Protein AF-A0A8H5PTS9-F1 (afdb_monomer_lite)

pLDDT: mean 79.13, std 19.21, range [39.66, 97.75]

Organism: Gibberella subglutinans (NCBI:txid42677)

Sequence (103 aa):
MAFTNPQAEYALNGLKHTTTSKDDPSLAPIYMLGTWEVSVGILLLAHQMNENRNGVTTLLGLMGLYKAGIAILLWKIGSGTNKVAGNVATAVTLLAWAGLRSQ

Secondary structure (DSSP, 8-state):
-TTT-HHHHHHHHT-------SS---SHHHHHHHHHHHHHHHHHHHHHHTT-HHHHHHHHHHHHHHHHHHHHHHHHTT--HHHHHHHHHHHHHHHHHHHHHT-

Radius of gyration: 16.03 Å; chains: 1; bounding box: 30×35×41 Å

Foldseek 3Di:
DCVPCVPVVCVVLANDPDDPDPDDPDPPVVVVVVCVVVVLVVQLVVCVVVVVLVSNLVSLQVQLVVLQVSLVVCVVVVGDPVSSVVSNVSSCVSNVVSVVSVD

InterPro domains:
  IPR025363 Protein of unknown function DUF4267 [PF14087] (1-100)

Structure (mmCIF, N/CA/C/O backbone):
data_AF-A0A8H5PTS9-F1
#
_entry.id   AF-A0A8H5PTS9-F1
#
loop_
_atom_site.group_PDB
_atom_site.id
_atom_site.type_symbol
_atom_site.label_atom_id
_atom_site.label_alt_id
_atom_site.label_comp_id
_atom_site.label_asym_id
_atom_site.label_entity_id
_atom_site.label_seq_id
_atom_site.pdbx_PDB_ins_code
_atom_site.Cartn_x
_atom_site.Cartn_y
_atom_site.Cartn_z
_atom_site.occupancy
_atom_site.B_iso_or_equiv
_atom_site.auth_seq_id
_atom_site.auth_comp_id
_atom_site.auth_asym_id
_atom_site.auth_atom_id
_atom_site.pdbx_PDB_model_num
ATOM 1 N N . MET A 1 1 ? -11.960 14.955 0.955 1.00 48.25 1 MET A N 1
ATOM 2 C CA . MET A 1 1 ? -12.509 16.313 1.191 1.00 48.25 1 MET A CA 1
ATOM 3 C C . MET A 1 1 ? -12.155 16.793 2.607 1.00 48.25 1 MET A C 1
ATOM 5 O O . MET A 1 1 ? -12.986 17.382 3.287 1.00 48.25 1 MET A O 1
ATOM 9 N N . ALA A 1 2 ? -10.899 16.596 3.030 1.00 43.69 2 ALA A N 1
ATOM 10 C CA . ALA A 1 2 ? -10.410 16.979 4.359 1.00 43.69 2 ALA A CA 1
ATOM 11 C C . ALA A 1 2 ? -10.524 18.487 4.641 1.00 43.69 2 ALA A C 1
ATOM 13 O O . ALA A 1 2 ? -10.748 18.896 5.775 1.00 43.69 2 ALA A O 1
ATOM 14 N N . PHE A 1 3 ? -10.423 19.309 3.589 1.00 41.16 3 PHE A N 1
ATOM 15 C CA . PHE A 1 3 ? -10.504 20.771 3.670 1.00 41.16 3 PHE A CA 1
ATOM 16 C C . PHE A 1 3 ? -11.897 21.311 4.003 1.00 41.16 3 PHE A C 1
ATOM 18 O O . PHE A 1 3 ? -12.006 22.388 4.577 1.00 41.16 3 PHE A O 1
ATOM 25 N N . THR A 1 4 ? -12.961 20.598 3.633 1.00 52.84 4 THR A N 1
ATOM 26 C CA . THR A 1 4 ? -14.340 21.080 3.795 1.00 52.84 4 THR A CA 1
ATOM 27 C C . THR A 1 4 ? -15.031 20.512 5.026 1.00 52.84 4 THR A C 1
ATOM 29 O O . THR A 1 4 ? -15.977 21.124 5.515 1.00 52.84 4 THR A O 1
ATOM 32 N N . ASN A 1 5 ? -14.586 19.364 5.545 1.00 51.84 5 ASN A N 1
ATOM 33 C CA . ASN A 1 5 ? -15.161 18.788 6.757 1.00 51.84 5 ASN A CA 1
ATOM 34 C C . ASN A 1 5 ? -14.149 17.912 7.523 1.00 51.84 5 ASN A C 1
ATOM 36 O O . ASN A 1 5 ? -14.195 16.682 7.426 1.00 51.84 5 ASN A O 1
ATOM 40 N N . PRO A 1 6 ? -13.253 18.522 8.317 1.00 54.25 6 PRO A N 1
ATOM 41 C CA . PRO A 1 6 ? -12.268 17.779 9.100 1.00 54.25 6 PRO A CA 1
ATOM 42 C C . PRO A 1 6 ? -12.931 16.870 10.148 1.00 54.25 6 PRO A C 1
ATOM 44 O O . PRO A 1 6 ? -12.443 15.771 10.398 1.00 54.25 6 PRO A O 1
ATOM 47 N N . GLN A 1 7 ? -14.089 17.261 10.705 1.00 56.59 7 GLN A N 1
ATOM 48 C CA . GLN A 1 7 ? -14.857 16.454 11.670 1.00 56.59 7 GLN A CA 1
ATOM 49 C C . GLN A 1 7 ? -15.362 15.128 11.088 1.00 56.59 7 GLN A C 1
ATOM 51 O O . GLN A 1 7 ? -15.339 14.107 11.781 1.00 56.59 7 GLN A O 1
ATOM 56 N N . ALA A 1 8 ? -15.749 15.109 9.811 1.00 58.47 8 ALA A N 1
ATOM 57 C CA . ALA A 1 8 ? -16.097 13.871 9.121 1.00 58.47 8 ALA A CA 1
ATOM 58 C C . ALA A 1 8 ? -14.890 12.924 9.002 1.00 58.47 8 ALA A C 1
ATOM 60 O O . ALA A 1 8 ? -15.053 11.708 9.092 1.00 58.47 8 ALA A O 1
ATOM 61 N N . GLU A 1 9 ? -13.677 13.462 8.877 1.00 55.88 9 GLU A N 1
ATOM 62 C CA . GLU A 1 9 ? -12.441 12.681 8.785 1.00 55.88 9 GLU A CA 1
ATOM 63 C C . GLU A 1 9 ? -11.991 12.125 10.149 1.00 55.88 9 GLU A C 1
ATOM 65 O O . GLU A 1 9 ? -11.571 10.969 1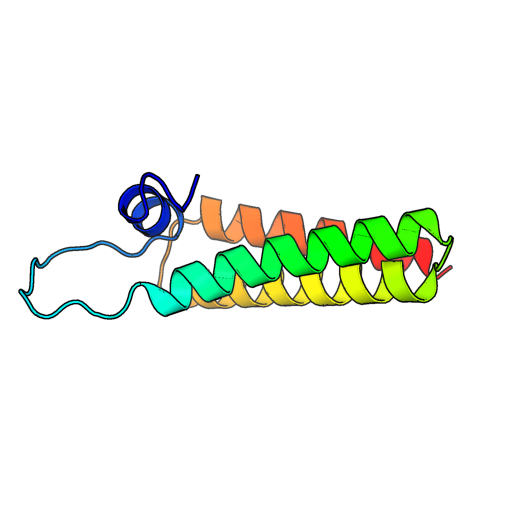0.235 1.00 55.88 9 GLU A O 1
ATOM 70 N N . TYR A 1 10 ? -12.191 12.871 11.245 1.00 57.97 10 TYR A N 1
ATOM 71 C CA . TYR A 1 10 ? -12.038 12.359 12.618 1.00 57.97 10 TYR A CA 1
ATOM 72 C C . TYR A 1 10 ? -12.959 11.156 12.878 1.00 57.97 10 TYR A C 1
ATOM 74 O O . TYR A 1 10 ? -12.516 10.107 13.363 1.00 57.97 10 TYR A O 1
ATOM 82 N N . ALA A 1 11 ? -14.230 11.271 12.482 1.00 56.94 11 ALA A N 1
ATOM 83 C CA . ALA A 1 11 ? -15.205 10.193 12.594 1.00 56.94 11 ALA A CA 1
ATOM 84 C C . ALA A 1 11 ? -14.862 9.004 11.681 1.00 56.94 11 ALA A C 1
ATOM 86 O O . ALA A 1 11 ? -15.049 7.855 12.088 1.00 56.94 11 ALA A O 1
ATOM 87 N N . LEU A 1 12 ? -14.288 9.247 10.495 1.00 56.62 12 LEU A N 1
ATOM 88 C CA . LEU A 1 12 ? -13.813 8.217 9.565 1.00 56.62 12 LEU A CA 1
ATOM 89 C C . LEU A 1 12 ? -12.522 7.529 10.038 1.00 56.62 12 LEU A C 1
ATOM 91 O O . LEU A 1 12 ? -12.338 6.354 9.751 1.00 56.62 12 LEU A O 1
ATOM 95 N N . ASN A 1 13 ? -11.711 8.165 10.887 1.00 59.03 13 ASN A N 1
ATOM 96 C CA . ASN A 1 13 ? -10.495 7.578 11.476 1.00 59.03 13 ASN A CA 1
ATOM 97 C C . ASN A 1 13 ? -10.683 7.041 12.908 1.00 59.03 13 ASN A C 1
ATOM 99 O O . ASN A 1 13 ? -9.866 6.274 13.404 1.00 59.03 13 ASN A O 1
ATOM 103 N N . GLY A 1 14 ? -11.834 7.304 13.535 1.00 52.16 14 GLY A N 1
ATOM 104 C CA . GLY A 1 14 ? -12.249 6.651 14.786 1.00 52.16 14 GLY A CA 1
ATOM 105 C C . GLY A 1 14 ? -11.894 7.431 16.043 1.00 52.16 14 GLY A C 1
ATOM 106 O O . GLY A 1 14 ? -12.012 6.893 17.139 1.00 52.16 14 GLY A O 1
ATOM 107 N N . LEU A 1 15 ? -11.521 8.701 15.897 1.00 57.22 15 LEU A N 1
ATOM 108 C CA . LEU A 1 15 ? -11.421 9.620 17.018 1.00 57.22 15 LEU A CA 1
ATOM 109 C C . LEU A 1 15 ? -12.819 10.174 17.321 1.00 57.22 15 LEU A C 1
ATOM 111 O O . LEU A 1 15 ? -13.359 10.987 16.572 1.00 57.22 15 LEU A O 1
ATOM 115 N N . LYS A 1 16 ? -13.430 9.713 18.418 1.00 53.16 16 LYS A N 1
ATOM 116 C CA . LYS A 1 16 ? -14.658 10.307 18.961 1.00 53.16 16 LYS A CA 1
ATOM 117 C C . LYS A 1 16 ? -14.314 11.644 19.621 1.00 53.16 16 LYS A C 1
ATOM 119 O O . LYS A 1 16 ? -13.661 11.670 20.658 1.00 53.16 16 LYS A O 1
ATOM 124 N N . HIS A 1 17 ?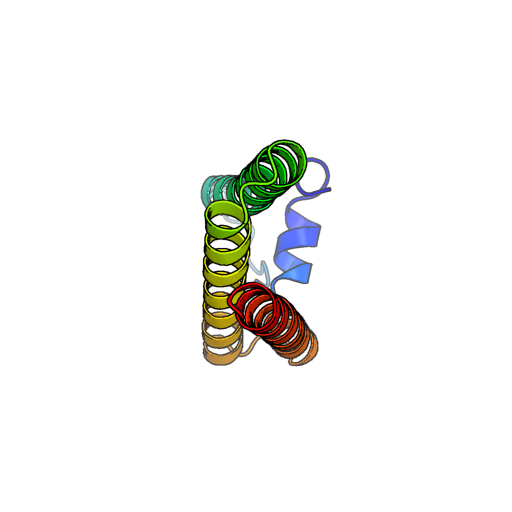 -14.802 12.744 19.055 1.00 51.56 17 HIS A N 1
ATOM 125 C CA . HIS A 1 17 ? -14.852 14.027 19.749 1.00 51.56 17 HIS A CA 1
ATOM 126 C C . HIS A 1 17 ? -16.019 14.023 20.741 1.00 51.56 17 HIS A C 1
ATOM 128 O O . HIS A 1 17 ? -17.160 14.304 20.387 1.00 51.56 17 HIS A O 1
ATOM 134 N N . THR A 1 18 ? -15.734 13.714 22.001 1.00 45.22 18 THR A N 1
ATOM 135 C CA . THR A 1 18 ? -16.614 14.044 23.127 1.00 45.22 18 THR A CA 1
ATOM 136 C C . THR A 1 18 ? -15.868 14.995 24.042 1.00 45.22 18 THR A C 1
ATOM 138 O O . THR A 1 18 ? -15.337 14.545 25.043 1.00 45.22 18 THR A O 1
ATOM 141 N N . THR A 1 19 ? -15.765 16.262 23.634 1.00 43.72 19 THR A N 1
ATOM 142 C CA . THR A 1 19 ? -15.699 17.470 24.483 1.00 43.72 19 THR A CA 1
ATOM 143 C C . THR A 1 19 ? -15.243 18.644 23.628 1.00 43.72 19 THR A C 1
ATOM 145 O O . THR A 1 19 ? -14.105 18.689 23.163 1.00 43.72 19 TH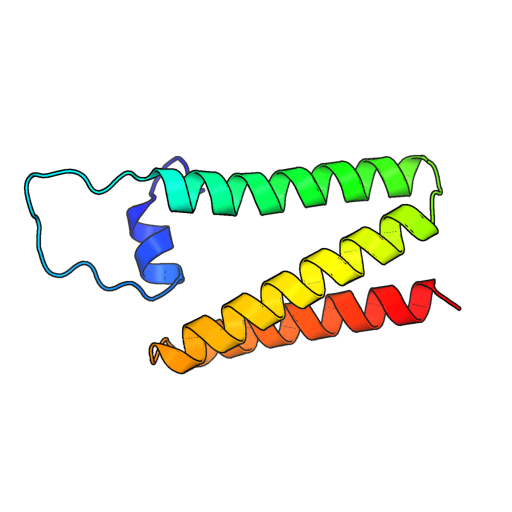R A O 1
ATOM 148 N N . THR A 1 20 ? -16.134 19.610 23.448 1.00 48.06 20 THR A N 1
ATOM 149 C CA . THR A 1 20 ? -15.820 20.961 22.994 1.00 48.06 20 THR A CA 1
ATOM 150 C C . THR A 1 20 ? -14.998 21.638 24.096 1.00 48.06 20 THR A C 1
ATOM 152 O O . THR A 1 20 ? -15.567 22.173 25.043 1.00 48.06 20 THR A O 1
ATOM 155 N N . SER A 1 21 ? -13.666 21.566 24.023 1.00 39.66 21 SER A N 1
ATOM 156 C CA . SER A 1 21 ? -12.796 22.485 24.765 1.00 39.66 21 SER A CA 1
ATOM 157 C C . SER A 1 21 ? -12.415 23.628 23.840 1.00 39.66 21 SER A C 1
ATOM 159 O O . SER A 1 21 ? -12.104 23.421 22.670 1.00 39.66 21 SER A O 1
ATOM 161 N N . LYS A 1 22 ? -12.479 24.840 24.372 1.00 42.16 22 LYS A N 1
ATOM 162 C CA . LYS A 1 22 ? -12.315 26.123 23.687 1.00 42.16 22 LYS A CA 1
ATOM 163 C C . LYS A 1 22 ? -10.835 26.487 23.472 1.00 42.16 22 LYS A C 1
ATOM 165 O O . LYS A 1 22 ? -10.512 27.664 23.408 1.00 42.16 22 LYS A O 1
ATOM 170 N N . ASP A 1 23 ? -9.983 25.469 23.363 1.00 43.88 23 ASP A N 1
ATOM 171 C CA . ASP A 1 23 ? -8.539 25.542 23.155 1.00 43.88 23 ASP A CA 1
ATOM 172 C C . ASP A 1 23 ? -8.203 24.579 22.013 1.00 43.88 23 ASP A C 1
ATOM 174 O O . ASP A 1 23 ? -8.113 23.367 22.205 1.00 43.88 23 ASP A O 1
ATOM 178 N N . ASP A 1 24 ? -8.141 25.133 20.805 1.00 47.06 24 ASP A N 1
ATOM 179 C CA . ASP A 1 24 ? -8.036 24.437 19.521 1.00 47.06 24 ASP A CA 1
ATOM 180 C C . ASP A 1 24 ? -6.784 23.533 19.481 1.00 47.06 24 ASP A C 1
ATOM 182 O O . ASP A 1 24 ? -5.658 24.041 19.378 1.00 47.06 24 ASP A O 1
ATOM 186 N N . PRO A 1 25 ? -6.904 22.191 19.548 1.00 49.28 25 PRO A N 1
ATOM 187 C CA . PRO A 1 25 ? -5.757 21.324 19.385 1.00 49.28 25 PRO A CA 1
ATOM 188 C C . PRO A 1 25 ? -5.520 21.197 17.883 1.00 49.28 25 PRO A C 1
ATOM 190 O O . PRO A 1 25 ? -6.020 20.276 17.248 1.00 49.28 25 PRO A O 1
ATOM 193 N N . SER A 1 26 ? -4.806 22.183 17.333 1.00 49.25 26 SER A N 1
ATOM 194 C CA . SER A 1 26 ? -4.069 22.158 16.070 1.00 49.25 26 SER A CA 1
ATOM 195 C C . SER A 1 26 ? -4.539 21.075 15.091 1.00 49.25 26 SER A C 1
ATOM 197 O O . SER A 1 26 ? -4.134 19.921 15.190 1.00 49.25 26 SER A O 1
ATOM 199 N N . LEU A 1 27 ? -5.329 21.450 14.081 1.00 50.25 27 LEU A N 1
ATOM 200 C CA . LEU A 1 27 ? -5.665 20.597 12.928 1.00 50.25 27 LEU A CA 1
ATOM 201 C C . LEU A 1 27 ? -4.418 20.139 12.125 1.00 50.25 27 LEU A C 1
ATOM 203 O O . LEU A 1 27 ? -4.537 19.368 11.169 1.00 50.25 27 LEU A O 1
ATOM 207 N N . ALA A 1 28 ? -3.212 20.597 12.489 1.00 52.75 28 ALA A N 1
ATOM 208 C CA . ALA A 1 28 ? -1.954 20.321 11.799 1.00 52.75 28 ALA A CA 1
ATOM 209 C C . ALA A 1 28 ? -1.625 18.827 11.596 1.00 52.75 28 ALA A C 1
ATOM 211 O O . ALA A 1 28 ? -1.143 18.503 10.511 1.00 52.75 28 ALA A O 1
ATOM 212 N N . PRO A 1 29 ? -1.902 17.889 12.529 1.00 54.16 29 PRO A N 1
ATOM 213 C CA . PRO A 1 29 ? -1.626 16.469 12.319 1.00 54.16 29 PRO A CA 1
ATOM 214 C C . PRO A 1 29 ? -2.439 15.864 11.167 1.00 54.16 29 PRO A C 1
ATOM 216 O O . PRO A 1 29 ? -1.932 15.003 10.454 1.00 54.16 29 PRO A O 1
ATOM 219 N N . ILE A 1 30 ? -3.674 16.331 10.943 1.00 56.78 30 ILE A N 1
ATOM 220 C CA . ILE A 1 30 ? -4.519 15.868 9.828 1.00 56.78 30 ILE A CA 1
ATOM 221 C C . ILE A 1 30 ? -4.049 16.477 8.514 1.00 56.78 30 ILE A C 1
ATOM 223 O O . ILE A 1 30 ? -3.923 15.761 7.521 1.00 56.78 30 ILE A O 1
ATOM 227 N N . TYR A 1 31 ? -3.734 17.775 8.510 1.00 59.00 31 TYR A N 1
ATOM 228 C CA . TYR A 1 31 ? -3.148 18.406 7.330 1.00 59.00 31 TYR A CA 1
ATOM 229 C C . TYR A 1 31 ? -1.826 17.735 6.938 1.00 59.00 31 TYR A C 1
ATOM 231 O O . TYR A 1 31 ? -1.609 17.498 5.752 1.00 59.00 31 TYR A O 1
ATOM 239 N N . MET A 1 32 ? -0.986 17.333 7.899 1.00 70.12 32 MET A N 1
ATOM 240 C CA . MET A 1 32 ? 0.220 16.537 7.633 1.00 70.12 32 MET A CA 1
ATOM 241 C C . MET A 1 32 ? -0.101 15.165 7.034 1.00 70.12 32 MET A C 1
ATOM 243 O O . MET A 1 32 ? 0.584 14.741 6.105 1.00 70.12 32 MET A O 1
ATOM 247 N N . LEU A 1 33 ? -1.142 14.487 7.526 1.00 70.69 33 LEU A N 1
ATOM 248 C CA . LEU A 1 33 ? -1.537 13.163 7.046 1.00 70.69 33 LEU A CA 1
ATOM 249 C C . LEU A 1 33 ? -2.019 13.206 5.588 1.00 70.69 33 LEU A C 1
ATOM 251 O O . LEU A 1 33 ? -1.510 12.476 4.742 1.00 70.69 33 LEU A O 1
ATOM 255 N N . GLY A 1 34 ? -2.951 14.110 5.279 1.00 77.06 34 GLY A N 1
ATOM 256 C CA . GLY A 1 34 ? -3.461 14.280 3.919 1.00 77.06 34 GLY A CA 1
ATOM 257 C C . GLY A 1 34 ? -2.382 14.774 2.951 1.00 77.06 34 GLY A C 1
ATOM 258 O O . GLY A 1 34 ? -2.292 14.294 1.822 1.00 77.06 34 GLY A O 1
ATOM 259 N N . THR A 1 35 ? -1.509 15.684 3.401 1.00 84.62 35 THR A N 1
ATOM 260 C CA . THR A 1 35 ? -0.393 16.185 2.580 1.00 84.62 35 THR A CA 1
ATOM 261 C C . THR A 1 35 ? 0.603 15.076 2.258 1.00 84.62 35 THR A C 1
ATOM 263 O O . THR A 1 35 ? 1.106 15.030 1.136 1.00 84.62 35 THR A O 1
ATOM 266 N N . TRP A 1 36 ? 0.858 14.153 3.190 1.00 85.00 36 TRP A N 1
ATOM 267 C CA . TRP A 1 36 ? 1.703 12.983 2.950 1.00 85.00 36 TRP A CA 1
ATOM 268 C C . TRP A 1 36 ? 1.149 12.099 1.829 1.00 85.00 36 TRP A C 1
ATOM 270 O O . TRP A 1 36 ? 1.865 11.814 0.870 1.00 85.00 36 TRP A O 1
ATOM 280 N N . GLU A 1 37 ? -0.127 11.713 1.906 1.00 86.06 37 GLU A N 1
ATOM 281 C CA . GLU A 1 37 ? -0.738 10.830 0.904 1.00 86.06 37 GLU A CA 1
ATOM 282 C C . GLU A 1 37 ? -0.758 11.475 -0.487 1.00 86.06 37 GLU A C 1
ATOM 284 O O . GLU A 1 37 ? -0.413 10.827 -1.478 1.00 86.06 37 GLU A O 1
ATOM 289 N N . VAL A 1 38 ? -1.092 12.768 -0.561 1.00 89.75 38 VAL A N 1
ATOM 290 C CA . VAL A 1 38 ? -1.077 13.527 -1.820 1.00 89.75 38 VAL A CA 1
ATOM 291 C C . VAL A 1 38 ? 0.343 13.638 -2.376 1.00 89.75 38 VAL A C 1
ATOM 293 O O . VAL A 1 38 ? 0.553 13.390 -3.562 1.00 89.75 38 VAL A O 1
ATOM 296 N N . SER A 1 39 ? 1.329 13.956 -1.534 1.00 91.50 39 SER A N 1
ATOM 297 C CA . SER A 1 39 ? 2.730 14.093 -1.955 1.00 91.50 39 SER A CA 1
ATOM 298 C C . SER A 1 39 ? 3.282 12.777 -2.499 1.00 91.50 39 SER A C 1
ATOM 300 O O . SER A 1 39 ? 3.856 12.755 -3.587 1.00 91.50 39 SER A O 1
ATOM 302 N N . VAL A 1 40 ? 3.058 11.664 -1.792 1.00 92.44 40 VAL A N 1
ATOM 303 C CA . VAL A 1 40 ? 3.468 10.327 -2.249 1.00 92.44 40 VAL A CA 1
ATOM 304 C C . VAL A 1 40 ? 2.768 9.960 -3.559 1.00 92.44 40 VAL A C 1
ATOM 306 O O . VAL A 1 40 ? 3.415 9.424 -4.455 1.00 92.44 40 VAL A O 1
ATOM 309 N N . GLY A 1 41 ? 1.482 10.295 -3.715 1.00 91.69 41 GLY A N 1
ATOM 310 C CA . GLY A 1 41 ? 0.742 10.086 -4.961 1.00 91.69 41 GLY A CA 1
ATOM 311 C C . GLY A 1 41 ? 1.321 10.861 -6.150 1.00 91.69 41 GLY A C 1
ATOM 312 O O . GLY A 1 41 ? 1.512 10.287 -7.222 1.00 91.69 41 GLY A O 1
ATOM 313 N N . ILE A 1 42 ? 1.664 12.139 -5.958 1.00 94.06 42 ILE A N 1
ATOM 314 C CA . ILE A 1 42 ? 2.301 12.970 -6.994 1.00 94.06 42 ILE A CA 1
ATOM 315 C C . ILE A 1 42 ? 3.670 12.397 -7.377 1.00 94.06 42 ILE A C 1
ATOM 317 O O . ILE A 1 42 ? 3.964 12.252 -8.564 1.00 94.06 42 ILE A O 1
ATOM 321 N N . LEU A 1 43 ? 4.492 12.022 -6.391 1.00 94.50 43 LEU A N 1
ATOM 322 C CA . LEU A 1 43 ? 5.788 11.395 -6.652 1.00 94.50 43 LEU A CA 1
ATOM 323 C C . LEU A 1 43 ? 5.626 10.070 -7.407 1.00 94.50 43 LEU A C 1
ATOM 325 O O . LEU A 1 43 ? 6.383 9.801 -8.337 1.00 94.50 43 LEU A O 1
ATOM 329 N N . LEU A 1 44 ? 4.627 9.259 -7.048 1.00 94.25 44 LEU A N 1
ATOM 330 C CA . LEU A 1 44 ? 4.363 7.989 -7.718 1.00 94.25 44 LEU A CA 1
ATOM 331 C C . LEU A 1 44 ? 4.060 8.211 -9.205 1.00 94.25 44 LEU A C 1
ATOM 333 O O . LEU A 1 44 ? 4.654 7.544 -10.049 1.00 94.25 44 LEU A O 1
ATOM 337 N N . LEU A 1 45 ? 3.193 9.177 -9.525 1.00 94.19 45 LEU A N 1
ATOM 338 C CA . LEU A 1 45 ? 2.869 9.546 -10.905 1.00 94.19 45 LEU A CA 1
ATOM 339 C C . LEU A 1 45 ? 4.102 10.049 -11.663 1.00 94.19 45 LEU A C 1
ATOM 341 O O . LEU A 1 45 ? 4.362 9.599 -12.777 1.00 94.19 45 LEU A O 1
ATOM 345 N N . ALA A 1 46 ? 4.901 10.922 -11.048 1.00 95.81 46 ALA A N 1
ATOM 346 C CA . ALA A 1 46 ? 6.119 11.444 -11.663 1.00 95.81 46 ALA A CA 1
ATOM 347 C C . ALA A 1 46 ? 7.137 10.331 -11.968 1.00 95.81 46 ALA A C 1
ATOM 349 O O . ALA A 1 46 ? 7.721 10.292 -13.051 1.00 95.81 46 ALA A O 1
ATOM 350 N N . HIS A 1 47 ? 7.336 9.387 -11.044 1.00 94.62 47 HIS A N 1
ATOM 351 C CA . HIS A 1 47 ? 8.221 8.245 -11.273 1.00 94.62 47 HIS A CA 1
ATOM 352 C C . HIS A 1 47 ? 7.667 7.272 -12.320 1.00 94.62 47 HIS A C 1
ATOM 354 O O . HIS A 1 47 ? 8.455 6.714 -13.082 1.00 94.62 47 HIS A O 1
ATOM 360 N N . GLN A 1 48 ? 6.344 7.094 -12.402 1.00 92.50 48 GLN A N 1
ATOM 361 C CA . GLN A 1 48 ? 5.710 6.296 -13.456 1.00 92.50 48 GLN A CA 1
ATOM 362 C C . GLN A 1 48 ? 5.901 6.919 -14.843 1.00 92.50 48 GLN A C 1
ATOM 364 O O . GLN A 1 48 ? 6.249 6.198 -15.773 1.00 92.50 48 GLN A O 1
ATOM 369 N N . MET A 1 49 ? 5.733 8.239 -14.975 1.00 94.81 49 MET A N 1
ATOM 370 C CA . MET A 1 49 ? 5.934 8.955 -16.243 1.00 94.81 49 MET A CA 1
ATOM 371 C C . MET A 1 49 ? 7.384 8.911 -16.733 1.00 94.81 49 MET A C 1
ATOM 373 O O . MET A 1 49 ? 7.622 8.892 -17.934 1.00 94.81 49 MET A O 1
ATOM 377 N N . ASN A 1 50 ? 8.344 8.852 -15.809 1.00 93.94 50 ASN A N 1
ATOM 378 C CA . ASN A 1 50 ? 9.771 8.741 -16.119 1.00 93.94 50 ASN A CA 1
ATOM 379 C C . ASN A 1 50 ? 10.265 7.286 -16.218 1.00 93.94 50 ASN A C 1
ATOM 381 O O . ASN A 1 50 ? 11.472 7.055 -16.188 1.00 93.94 50 ASN A O 1
ATOM 385 N N . GLU A 1 51 ? 9.357 6.303 -16.234 1.00 90.62 51 GLU A N 1
ATOM 386 C CA . GLU A 1 51 ? 9.672 4.865 -16.256 1.00 90.62 51 GLU A CA 1
ATOM 387 C C . GLU A 1 51 ? 10.636 4.409 -15.138 1.00 90.62 51 GLU A C 1
ATOM 389 O O . GLU A 1 51 ? 11.276 3.356 -15.210 1.00 90.62 51 GLU A O 1
ATOM 394 N N . ASN A 1 52 ? 10.714 5.173 -14.045 1.00 92.75 52 ASN A N 1
ATOM 395 C CA . ASN A 1 52 ? 11.623 4.918 -12.938 1.00 92.75 52 ASN A CA 1
ATOM 396 C C . ASN A 1 52 ? 11.039 3.844 -12.013 1.00 92.75 52 ASN A C 1
ATOM 398 O O . ASN A 1 52 ? 10.430 4.133 -10.978 1.00 92.75 52 ASN A O 1
ATOM 402 N N . ARG A 1 53 ? 11.250 2.582 -12.398 1.00 91.25 53 ARG A N 1
ATOM 403 C CA . ARG A 1 53 ? 10.742 1.399 -11.687 1.00 91.25 53 ARG A CA 1
ATOM 404 C C . ARG A 1 53 ? 11.162 1.361 -10.217 1.00 91.25 53 ARG A C 1
ATOM 406 O O . ARG A 1 53 ? 10.317 1.101 -9.368 1.00 91.25 53 ARG A O 1
ATOM 413 N N . ASN A 1 54 ? 12.417 1.688 -9.906 1.00 93.75 54 ASN A N 1
ATOM 414 C CA . ASN A 1 54 ? 12.920 1.680 -8.529 1.00 93.75 54 ASN A CA 1
ATOM 415 C C . ASN A 1 54 ? 12.208 2.719 -7.657 1.00 93.75 54 ASN A C 1
ATOM 417 O O . ASN A 1 54 ? 11.827 2.416 -6.525 1.00 93.75 54 ASN A O 1
ATOM 421 N N . GLY A 1 55 ? 11.984 3.924 -8.192 1.00 93.25 55 GLY A N 1
ATOM 422 C CA . GLY A 1 55 ? 11.219 4.968 -7.509 1.00 93.25 55 GLY A CA 1
ATOM 423 C C . GLY A 1 55 ? 9.780 4.532 -7.235 1.00 93.25 55 GLY A C 1
ATOM 424 O O . GLY A 1 55 ? 9.309 4.641 -6.105 1.00 93.25 55 GLY A O 1
ATOM 425 N N . VAL A 1 56 ? 9.110 3.944 -8.232 1.00 94.38 56 VAL A N 1
ATOM 426 C CA . VAL A 1 56 ? 7.747 3.408 -8.076 1.00 94.38 56 VAL A CA 1
ATOM 427 C C . VAL A 1 56 ? 7.694 2.318 -7.003 1.00 94.38 56 VAL A C 1
ATOM 429 O O . VAL A 1 56 ? 6.877 2.408 -6.089 1.00 94.38 56 VAL A O 1
ATOM 432 N N . THR A 1 57 ? 8.572 1.316 -7.069 1.00 95.25 57 THR A N 1
ATOM 433 C CA . THR A 1 57 ? 8.623 0.216 -6.092 1.00 95.25 57 THR A CA 1
ATOM 434 C C . THR A 1 57 ? 8.878 0.728 -4.675 1.00 95.25 57 THR A C 1
ATOM 436 O O . THR A 1 57 ? 8.207 0.303 -3.734 1.00 95.25 57 THR A O 1
ATOM 439 N N . THR A 1 58 ? 9.789 1.693 -4.523 1.00 95.06 58 THR A N 1
ATOM 440 C CA . THR A 1 58 ? 10.109 2.302 -3.225 1.00 95.06 58 THR A CA 1
ATOM 441 C C . THR A 1 58 ? 8.905 3.034 -2.636 1.00 95.06 58 THR A C 1
ATOM 443 O O . THR A 1 58 ? 8.580 2.843 -1.466 1.00 95.06 58 THR A O 1
ATOM 446 N N . LEU A 1 59 ? 8.202 3.835 -3.442 1.00 95.94 59 LEU A N 1
ATOM 447 C CA . LEU A 1 59 ? 7.033 4.597 -2.994 1.00 95.94 59 LEU A CA 1
ATOM 448 C C . LEU A 1 59 ? 5.845 3.694 -2.643 1.00 95.94 59 LEU A C 1
ATOM 450 O O . LEU A 1 59 ? 5.179 3.931 -1.636 1.00 95.94 59 LEU A O 1
ATOM 454 N N . LEU A 1 60 ? 5.609 2.630 -3.420 1.00 95.94 60 LEU A N 1
ATOM 455 C CA . LEU A 1 60 ? 4.603 1.615 -3.094 1.00 95.94 60 LEU A CA 1
ATOM 456 C C . LEU A 1 60 ? 4.927 0.914 -1.769 1.00 95.94 60 LEU A C 1
ATOM 458 O O . LEU A 1 60 ? 4.047 0.773 -0.920 1.00 95.94 60 LEU A O 1
ATOM 462 N N . GLY A 1 61 ? 6.191 0.529 -1.563 1.00 95.81 61 GLY A N 1
ATOM 463 C CA . GLY A 1 61 ? 6.651 -0.079 -0.315 1.00 95.81 61 GLY A CA 1
ATOM 464 C C . GLY A 1 61 ? 6.458 0.842 0.891 1.00 95.81 61 GLY A C 1
ATOM 465 O O . GLY A 1 61 ? 5.883 0.438 1.902 1.00 95.81 61 GLY A O 1
ATOM 466 N N . LEU A 1 62 ? 6.870 2.104 0.758 1.00 95.44 62 LEU A N 1
ATOM 467 C CA . LEU A 1 62 ? 6.751 3.115 1.806 1.00 95.44 62 LEU A CA 1
ATOM 468 C C . LEU A 1 62 ? 5.287 3.376 2.187 1.00 95.44 62 LEU A C 1
ATOM 470 O O . LEU A 1 62 ? 4.943 3.371 3.370 1.00 95.44 62 LEU A O 1
ATOM 474 N N . MET A 1 63 ? 4.409 3.542 1.194 1.00 95.12 63 MET A N 1
ATOM 475 C CA . MET A 1 63 ? 2.976 3.748 1.417 1.00 95.12 63 MET A CA 1
ATOM 476 C C . MET A 1 63 ? 2.300 2.502 2.010 1.00 95.12 63 MET A C 1
ATOM 478 O O . MET A 1 63 ? 1.428 2.616 2.873 1.00 95.12 63 MET A O 1
ATOM 482 N N . GLY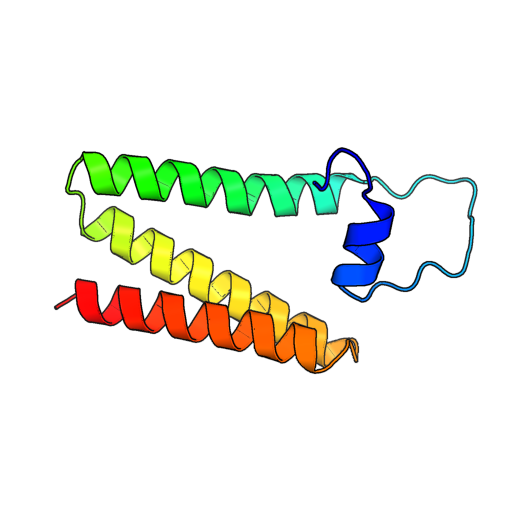 A 1 64 ? 2.730 1.305 1.602 1.00 95.19 64 GLY A N 1
ATOM 483 C CA . GLY A 1 64 ? 2.258 0.042 2.165 1.00 95.19 64 GLY A CA 1
ATOM 484 C C . GLY A 1 64 ? 2.599 -0.106 3.651 1.00 95.19 64 GLY A C 1
ATOM 485 O O . GLY A 1 64 ? 1.713 -0.377 4.464 1.00 95.19 64 GLY A O 1
ATOM 486 N N . LEU A 1 65 ? 3.856 0.146 4.031 1.00 95.31 65 LEU A N 1
ATOM 487 C CA . LEU A 1 65 ? 4.296 0.130 5.433 1.00 95.31 65 LEU A CA 1
ATOM 488 C C . LEU A 1 65 ? 3.577 1.188 6.272 1.00 95.31 65 LEU A C 1
ATOM 490 O O . LEU A 1 65 ? 3.155 0.911 7.395 1.00 95.31 65 LEU A O 1
ATOM 494 N N . TYR A 1 66 ? 3.381 2.379 5.713 1.00 93.50 66 TYR A N 1
ATOM 495 C CA . TYR A 1 66 ? 2.622 3.446 6.354 1.00 93.50 66 TYR A CA 1
ATOM 496 C C . TYR A 1 66 ? 1.178 3.017 6.675 1.00 93.50 66 TYR A C 1
ATOM 498 O O . TYR A 1 66 ? 0.721 3.171 7.811 1.00 93.50 66 TYR A O 1
ATOM 506 N N . LYS A 1 67 ? 0.476 2.389 5.720 1.00 92.94 67 LYS A N 1
ATOM 507 C CA . LYS A 1 67 ? -0.879 1.852 5.941 1.00 92.94 67 LYS A CA 1
ATOM 508 C C . LYS A 1 67 ? -0.900 0.716 6.966 1.00 92.94 67 LYS A C 1
ATOM 510 O O . LYS A 1 67 ? -1.808 0.673 7.796 1.00 92.94 67 LYS A O 1
ATOM 515 N N . ALA A 1 68 ? 0.110 -0.155 6.981 1.00 94.12 68 ALA A N 1
ATOM 516 C CA . ALA A 1 68 ? 0.248 -1.179 8.018 1.00 94.12 68 ALA A CA 1
ATOM 517 C C . ALA A 1 68 ? 0.438 -0.556 9.415 1.00 94.12 68 ALA A C 1
ATOM 519 O O . ALA A 1 68 ? -0.209 -0.979 10.374 1.00 94.12 68 ALA A O 1
ATOM 520 N N . GLY A 1 69 ? 1.252 0.498 9.524 1.00 90.75 69 GLY A N 1
ATOM 521 C CA . GLY A 1 69 ? 1.432 1.264 10.759 1.00 90.75 69 GLY A CA 1
ATOM 522 C C . GLY A 1 69 ? 0.124 1.877 11.270 1.00 90.75 69 GLY A C 1
ATOM 523 O O . GLY A 1 69 ? -0.204 1.727 12.448 1.00 90.75 69 GLY A O 1
ATOM 524 N N . ILE A 1 70 ? -0.671 2.487 10.381 1.00 88.38 70 ILE A N 1
ATOM 525 C CA . ILE A 1 70 ? -2.010 2.994 10.727 1.00 88.38 70 ILE A CA 1
ATOM 526 C C . ILE A 1 70 ? -2.910 1.857 11.214 1.00 88.38 70 ILE A C 1
ATOM 528 O O . ILE A 1 70 ? -3.585 2.013 12.227 1.00 88.38 70 ILE A O 1
ATOM 532 N N . ALA A 1 71 ? -2.918 0.707 10.536 1.00 90.00 71 ALA A N 1
ATOM 533 C CA . ALA A 1 71 ? -3.730 -0.433 10.954 1.00 90.00 71 ALA A CA 1
ATOM 534 C C . ALA A 1 71 ? -3.382 -0.906 12.377 1.00 90.00 71 ALA A C 1
ATOM 536 O O . ALA A 1 71 ? -4.288 -1.123 13.182 1.00 90.00 71 ALA A O 1
ATOM 537 N N . ILE A 1 72 ? -2.088 -1.006 12.707 1.00 90.12 72 ILE A N 1
ATOM 538 C CA . ILE A 1 72 ? -1.613 -1.374 14.051 1.00 90.12 72 ILE A CA 1
ATOM 539 C C . ILE A 1 72 ? -2.066 -0.340 15.087 1.00 90.12 72 ILE A C 1
ATOM 541 O O . ILE A 1 72 ? -2.570 -0.714 16.149 1.00 90.12 72 ILE A O 1
ATOM 545 N N . LEU A 1 73 ? -1.926 0.954 14.781 1.00 87.19 73 LEU A N 1
ATOM 546 C CA . LEU A 1 73 ? -2.353 2.034 15.669 1.00 87.19 73 LEU A CA 1
ATOM 547 C C . LEU A 1 73 ? -3.866 1.984 15.920 1.00 87.19 73 LEU A C 1
ATOM 549 O O . LEU A 1 73 ? -4.298 2.002 17.070 1.00 87.19 73 LEU A O 1
ATOM 553 N N . LEU A 1 74 ? -4.663 1.865 14.854 1.00 86.44 74 LEU A N 1
ATOM 554 C CA . LEU A 1 74 ? -6.124 1.785 14.918 1.00 86.44 74 LEU A CA 1
ATOM 555 C C . LEU A 1 74 ? -6.600 0.564 15.707 1.00 86.44 74 LEU A C 1
ATOM 557 O O . LEU A 1 74 ? -7.550 0.670 16.481 1.00 86.44 74 LEU A O 1
ATOM 561 N N . TRP A 1 75 ? -5.924 -0.574 15.548 1.00 83.62 75 TRP A N 1
ATOM 562 C CA . TRP A 1 75 ? -6.191 -1.771 16.338 1.00 83.62 75 TRP A CA 1
ATOM 563 C C . TRP A 1 75 ? -5.900 -1.540 17.825 1.00 83.62 75 TRP A C 1
ATOM 565 O O . TRP A 1 75 ? -6.721 -1.874 18.675 1.00 83.62 75 TRP A O 1
ATOM 575 N N . LYS A 1 76 ? -4.758 -0.918 18.153 1.00 87.44 76 LYS A N 1
ATOM 576 C CA . LYS A 1 76 ? -4.354 -0.631 19.540 1.00 87.44 76 LYS A CA 1
ATOM 577 C C . LYS A 1 76 ? -5.306 0.313 20.270 1.00 87.44 76 LYS A C 1
ATOM 579 O O . LYS A 1 76 ? -5.519 0.123 21.462 1.00 87.44 76 LYS A O 1
ATOM 584 N N . ILE A 1 77 ? -5.883 1.294 19.578 1.00 86.62 77 ILE A N 1
ATOM 585 C CA . ILE A 1 77 ? -6.847 2.237 20.173 1.00 86.62 77 ILE A CA 1
ATOM 586 C C . ILE A 1 77 ? -8.298 1.723 20.150 1.00 86.62 77 ILE A C 1
ATOM 588 O O . ILE A 1 77 ? -9.207 2.461 20.521 1.00 86.62 77 ILE A O 1
ATOM 592 N N . GLY A 1 78 ? -8.536 0.485 19.697 1.00 85.06 78 GLY A N 1
ATOM 593 C CA . GLY A 1 78 ? -9.876 -0.107 19.646 1.00 85.06 78 GLY A CA 1
ATOM 594 C C . GLY A 1 78 ? -10.805 0.535 18.609 1.00 85.06 78 GLY A C 1
ATOM 595 O O . GLY A 1 78 ? -12.017 0.592 18.816 1.00 85.06 78 GLY A O 1
ATOM 596 N N . SER A 1 79 ? -10.255 1.051 17.505 1.00 84.69 79 SER A N 1
ATOM 597 C CA . SER A 1 79 ? -11.049 1.617 16.408 1.00 84.69 79 SER A CA 1
ATOM 598 C C . SER A 1 79 ? -11.821 0.525 15.654 1.00 84.69 79 SER A C 1
ATOM 600 O O . SER A 1 79 ? -11.544 -0.668 15.775 1.00 84.69 79 SER A O 1
ATOM 602 N N . GLY A 1 80 ? -12.805 0.931 14.850 1.00 90.00 80 GLY A N 1
ATOM 603 C CA . GLY A 1 80 ? -13.680 0.003 14.134 1.00 90.00 80 GLY A CA 1
ATOM 604 C C . GLY A 1 80 ? -12.909 -0.969 13.233 1.00 90.00 80 GLY A C 1
ATOM 605 O O . GLY A 1 80 ? -12.056 -0.556 12.444 1.00 90.00 80 GLY A O 1
ATOM 606 N N . THR A 1 81 ? -13.269 -2.252 13.294 1.00 90.88 81 THR A N 1
ATOM 607 C CA . THR A 1 81 ? -12.649 -3.347 12.525 1.00 90.88 81 THR A CA 1
ATOM 608 C C . THR A 1 81 ? -12.600 -3.070 11.026 1.00 90.88 81 THR A C 1
ATOM 610 O O . THR A 1 81 ? -11.588 -3.359 10.395 1.00 90.88 81 THR A O 1
ATOM 613 N N . ASN A 1 82 ? -13.623 -2.422 10.461 1.00 92.06 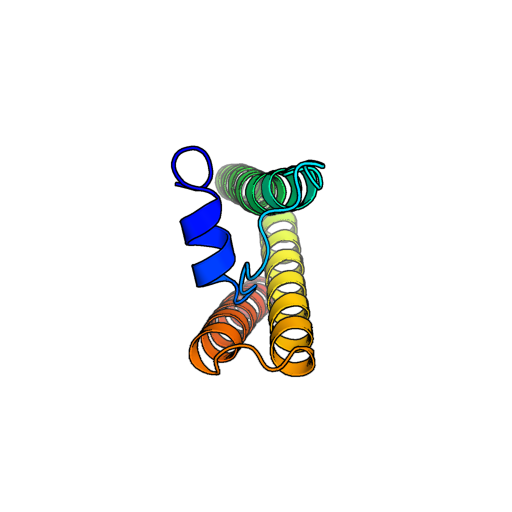82 ASN A N 1
ATOM 614 C CA . ASN A 1 82 ? -13.644 -2.042 9.042 1.00 92.06 82 ASN A CA 1
ATOM 615 C C . ASN A 1 82 ? -12.491 -1.098 8.659 1.00 92.06 82 ASN A C 1
ATOM 617 O O . ASN A 1 82 ? -11.950 -1.198 7.561 1.00 92.06 82 ASN A O 1
ATOM 621 N N . LYS A 1 83 ? -12.079 -0.198 9.560 1.00 86.38 83 LYS A N 1
ATOM 622 C CA . LYS A 1 83 ? -10.990 0.760 9.305 1.00 86.38 83 LYS A CA 1
ATOM 623 C C . LYS A 1 83 ? -9.631 0.093 9.386 1.00 86.38 83 LYS A C 1
ATOM 625 O O . LYS A 1 83 ? -8.758 0.378 8.568 1.00 86.38 83 LYS A O 1
ATOM 630 N N . VAL A 1 84 ? -9.464 -0.810 10.351 1.00 90.50 84 VAL A N 1
ATOM 631 C CA . VAL A 1 84 ? -8.262 -1.641 10.439 1.00 90.50 84 VAL A CA 1
ATOM 632 C C . VAL A 1 84 ? -8.151 -2.493 9.176 1.00 90.50 84 VAL A C 1
ATOM 634 O O . VAL A 1 84 ? -7.137 -2.424 8.490 1.00 90.50 84 VAL A O 1
ATOM 637 N N . ALA A 1 85 ? -9.218 -3.209 8.812 1.00 94.75 85 ALA A N 1
ATOM 638 C CA . ALA A 1 85 ? -9.258 -4.056 7.625 1.00 94.75 85 ALA A CA 1
ATOM 639 C C . ALA A 1 85 ? -8.975 -3.274 6.335 1.00 94.75 85 ALA A C 1
ATOM 641 O O . ALA A 1 85 ? -8.189 -3.737 5.516 1.00 94.75 85 ALA A O 1
ATOM 642 N N . GLY A 1 86 ? -9.535 -2.070 6.172 1.00 94.06 86 GLY A N 1
ATOM 643 C CA . GLY A 1 86 ? -9.260 -1.222 5.009 1.00 94.06 86 GLY A CA 1
ATOM 644 C C . GLY A 1 86 ? -7.781 -0.841 4.885 1.00 94.06 86 GLY A C 1
ATOM 645 O O . GLY A 1 86 ? -7.195 -0.947 3.805 1.00 94.06 86 GLY A O 1
ATOM 646 N N . ASN A 1 87 ? -7.145 -0.455 5.995 1.00 94.31 87 ASN A N 1
ATOM 647 C CA . ASN A 1 87 ? -5.718 -0.125 6.000 1.00 94.31 87 ASN A CA 1
ATOM 648 C C . ASN A 1 87 ? -4.840 -1.364 5.762 1.00 94.31 87 ASN A C 1
ATOM 650 O O . ASN A 1 87 ? -3.890 -1.280 4.988 1.00 94.31 87 ASN A O 1
ATOM 654 N N . VAL A 1 88 ? -5.187 -2.523 6.337 1.00 97.06 88 VAL A N 1
ATOM 655 C CA . VAL A 1 88 ? -4.496 -3.799 6.068 1.00 97.06 88 VAL A CA 1
ATOM 656 C C . VAL A 1 88 ? -4.621 -4.192 4.597 1.00 97.06 88 VAL A C 1
ATOM 658 O O . VAL A 1 88 ? -3.614 -4.480 3.959 1.00 97.06 88 VAL A O 1
ATOM 661 N N . ALA A 1 89 ? -5.830 -4.161 4.034 1.00 97.50 89 ALA A N 1
ATOM 662 C CA . ALA A 1 89 ? -6.069 -4.506 2.635 1.00 97.50 89 ALA A CA 1
ATOM 663 C C . ALA A 1 89 ? -5.271 -3.597 1.689 1.00 97.50 89 ALA A C 1
ATOM 665 O O . ALA A 1 89 ? -4.648 -4.072 0.738 1.00 97.50 89 ALA A O 1
ATOM 666 N N . THR A 1 90 ? -5.224 -2.296 1.992 1.00 94.69 90 THR A N 1
ATOM 667 C CA . THR A 1 90 ? -4.433 -1.326 1.224 1.00 94.69 90 THR A CA 1
ATOM 668 C C . THR A 1 90 ? -2.938 -1.620 1.342 1.00 94.69 90 THR A C 1
ATOM 670 O O . THR A 1 90 ? -2.244 -1.667 0.330 1.00 94.69 90 THR A O 1
ATOM 673 N N . ALA A 1 91 ? -2.441 -1.875 2.557 1.00 97.06 91 ALA A N 1
ATOM 674 C CA . ALA A 1 91 ? -1.041 -2.208 2.801 1.00 97.06 91 ALA A CA 1
ATOM 675 C C . ALA A 1 91 ? -0.607 -3.459 2.026 1.00 97.06 91 ALA A C 1
ATOM 677 O O . ALA A 1 91 ? 0.389 -3.421 1.308 1.00 97.06 91 ALA A O 1
ATOM 678 N N . VAL A 1 92 ? -1.388 -4.540 2.116 1.00 97.75 92 VAL A N 1
ATOM 679 C CA . VAL A 1 92 ? -1.127 -5.796 1.398 1.00 97.75 92 VAL A CA 1
ATOM 680 C C . VAL A 1 92 ? -1.109 -5.563 -0.108 1.00 97.75 92 VAL A C 1
ATOM 682 O O . VAL A 1 92 ? -0.185 -6.014 -0.776 1.00 97.75 92 VAL A O 1
ATOM 685 N N . THR A 1 93 ? -2.081 -4.818 -0.638 1.00 97.56 93 THR A N 1
ATOM 686 C CA . THR A 1 93 ? -2.165 -4.527 -2.076 1.00 97.56 93 THR A CA 1
ATOM 687 C C . THR A 1 93 ? -0.929 -3.775 -2.569 1.00 97.56 93 THR A C 1
ATOM 689 O O . THR A 1 93 ? -0.329 -4.161 -3.570 1.00 97.56 93 THR A O 1
ATOM 692 N N . LEU A 1 94 ? -0.509 -2.730 -1.851 1.00 96.31 94 LEU A N 1
ATOM 693 C CA . LEU A 1 94 ? 0.655 -1.923 -2.223 1.00 96.31 94 LEU A CA 1
ATOM 694 C C . LEU A 1 94 ? 1.968 -2.708 -2.117 1.00 96.31 94 LEU A C 1
ATOM 696 O O . LEU A 1 94 ? 2.804 -2.617 -3.012 1.00 96.31 94 LEU A O 1
ATOM 700 N N . LEU A 1 95 ? 2.140 -3.506 -1.059 1.00 96.31 95 LEU A N 1
ATOM 701 C CA . LEU A 1 95 ? 3.340 -4.323 -0.860 1.00 96.31 95 LEU A CA 1
ATOM 702 C C . LEU A 1 95 ? 3.427 -5.470 -1.870 1.00 96.31 95 LEU A C 1
ATOM 704 O O . LEU A 1 95 ? 4.501 -5.722 -2.411 1.00 96.31 95 LEU A O 1
ATOM 708 N N . ALA A 1 96 ? 2.305 -6.128 -2.170 1.00 96.31 96 ALA A N 1
ATOM 709 C CA . ALA A 1 96 ? 2.244 -7.148 -3.210 1.00 96.31 96 ALA A CA 1
ATOM 710 C C . ALA A 1 9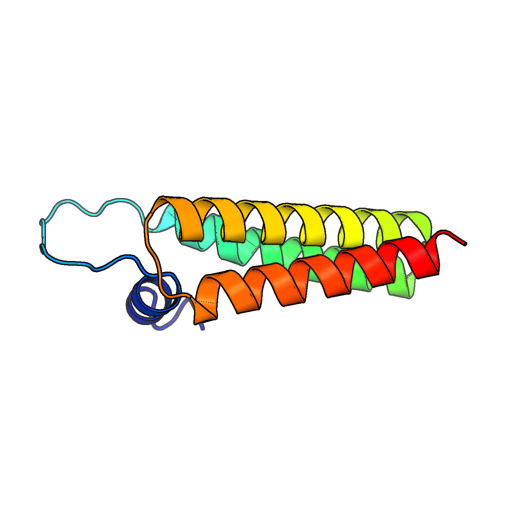6 ? 2.591 -6.550 -4.576 1.00 96.31 96 ALA A C 1
ATOM 712 O O . ALA A 1 96 ? 3.399 -7.115 -5.309 1.00 96.31 96 ALA A O 1
ATOM 713 N N . TRP A 1 97 ? 2.050 -5.368 -4.891 1.00 95.06 97 TRP A N 1
ATOM 714 C CA . TRP A 1 97 ? 2.401 -4.656 -6.116 1.00 95.06 97 TRP A CA 1
ATOM 715 C C . TRP A 1 97 ? 3.900 -4.332 -6.157 1.00 95.06 97 TRP A C 1
ATOM 717 O O . TRP A 1 97 ? 4.559 -4.611 -7.158 1.00 95.06 97 TRP A O 1
ATOM 727 N N . ALA A 1 98 ? 4.456 -3.773 -5.079 1.00 94.62 98 ALA A N 1
ATOM 728 C CA . ALA A 1 98 ? 5.880 -3.462 -4.991 1.00 94.62 98 ALA A CA 1
ATOM 729 C C . ALA A 1 98 ? 6.749 -4.708 -5.247 1.00 94.62 98 ALA A C 1
ATOM 731 O O . ALA A 1 98 ? 7.672 -4.646 -6.056 1.00 94.62 98 ALA A O 1
ATOM 732 N N . GLY A 1 99 ? 6.407 -5.845 -4.632 1.00 93.06 99 GLY A N 1
ATOM 733 C CA . GLY A 1 99 ? 7.114 -7.113 -4.826 1.00 93.06 99 GLY A CA 1
ATOM 734 C C . GLY A 1 99 ? 6.996 -7.672 -6.246 1.00 93.06 99 GLY A C 1
ATOM 735 O O . GLY A 1 99 ? 7.978 -8.163 -6.791 1.00 93.06 99 GLY A O 1
ATOM 736 N N . LEU A 1 100 ? 5.829 -7.552 -6.886 1.00 93.12 100 LEU A N 1
ATOM 737 C CA . LEU A 1 100 ? 5.648 -7.957 -8.287 1.00 93.12 100 LEU A CA 1
ATOM 738 C C . LEU A 1 100 ? 6.467 -7.096 -9.256 1.00 93.12 100 LEU A C 1
ATOM 740 O O . LEU A 1 100 ? 6.916 -7.586 -10.284 1.00 93.12 100 LEU A O 1
ATOM 744 N N . ARG A 1 101 ? 6.656 -5.810 -8.946 1.00 85.38 101 ARG A N 1
ATOM 745 C CA . ARG A 1 101 ? 7.450 -4.880 -9.765 1.00 85.38 101 ARG A CA 1
ATOM 746 C C . ARG A 1 101 ? 8.953 -4.963 -9.524 1.00 85.38 101 ARG A C 1
ATOM 748 O O . ARG A 1 101 ? 9.695 -4.377 -10.309 1.00 85.38 101 ARG A O 1
ATOM 755 N N . SER A 1 102 ? 9.395 -5.594 -8.438 1.00 81.88 102 SER A N 1
ATOM 756 C CA . SER A 1 102 ? 10.822 -5.760 -8.144 1.00 81.88 102 SER A CA 1
ATOM 757 C C . SER A 1 102 ? 11.442 -6.988 -8.816 1.00 81.88 102 SER A C 1
ATOM 759 O O . SER A 1 102 ? 12.640 -7.200 -8.652 1.00 81.88 102 SER A O 1
ATOM 761 N N . GLN A 1 103 ? 10.633 -7.807 -9.495 1.00 71.81 103 GLN A N 1
ATOM 762 C CA . GLN A 1 103 ? 11.061 -8.942 -10.320 1.00 71.81 103 GLN A CA 1
ATOM 763 C C . GLN A 1 103 ? 11.258 -8.493 -11.771 1.00 71.81 103 GLN A C 1
ATOM 765 O O . GLN A 1 103 ? 12.194 -9.018 -12.408 1.00 71.81 103 GLN A O 1
#